Protein AF-A0A5N7MQ67-F1 (afdb_monomer)

Solvent-accessible surface area (backbone atoms only — not comparable to full-atom values): 6250 Å² total; per-residue (Å²): 134,68,75,68,65,65,54,56,63,58,53,62,69,60,68,80,71,70,77,74,64,79,74,66,63,81,72,72,78,73,74,51,73,67,53,54,49,51,51,45,52,50,54,53,47,55,52,50,52,53,41,52,53,50,46,51,51,45,64,77,67,46,85,50,69,69,60,32,52,54,52,47,51,51,51,53,51,54,42,49,66,68,44,47,66,53,52,56,48,47,52,52,52,50,54,52,51,55,63,71,69,53,84,131

pLDDT: mean 81.82, std 19.83, range [43.16, 98.62]

Organism: NCBI:txid2108360

Radius of gyration: 29.81 Å; Cα contacts (8 Å, |Δi|>4): 32; chains: 1; bounding box: 46×58×85 Å

Nearest PDB structures (foldseek):
  4dci-assembly2_H  TM=7.287E-01  e=2.691E+00  Parasynechococcus marenigrum WH 8102
  6fbv-assembly1_D  TM=6.415E-01  e=4.514E+00  Mycobacterium tuberculosis H37Rv
  6vvs-assembly1_D  TM=6.120E-01  e=8.619E+00  Mycolicibacterium smegmatis MC2 155

Sequence (104 aa):
MSWAKKQEQQQEQQEEIMPNKSQQNYRMYSPSLDAMMREILHTLGDINFAAEVELENVDVSAREPKLKEHMMSKVRAAHQERRQPYVDLLETLRRQQHRQSLPA

Secondary structure (DSSP, 8-state):
--TTHHHHHHHHHHHS----GGGTGGGS-PPPHHHHHHHHHHHHHHHHHHHHHHHHHHHHH--SHHHHHHHHHHHHHHHHHHHHHHHHHHHHHHHHHHHHHS--

Foldseek 3Di:
DDPVVVVVVVVVVVVPDDDPPVVVPVVPDDDDLVRVLVVLVVVLVVLVVVLVVQLVVLVVPDPDPVVSVVSNVVSVVVSCVVSPVSVVVSVVSVVVVVVVPDDD

Mean predicted aligned error: 13.32 Å

Structure (mmCIF, N/CA/C/O backbone):
data_AF-A0A5N7MQ67-F1
#
_entry.id   AF-A0A5N7MQ67-F1
#
loop_
_atom_site.group_PDB
_atom_site.id
_atom_site.type_symbol
_atom_site.label_atom_id
_atom_site.label_alt_id
_atom_site.label_comp_id
_atom_site.label_asym_id
_atom_site.label_entity_id
_atom_site.label_seq_id
_atom_site.pdbx_PDB_ins_code
_atom_site.Cartn_x
_atom_site.Cartn_y
_atom_site.Cartn_z
_atom_site.occupancy
_atom_site.B_iso_or_equiv
_atom_site.auth_seq_id
_atom_site.auth_comp_id
_atom_site.auth_asym_id
_atom_site.auth_atom_id
_atom_site.pdbx_PDB_model_num
ATOM 1 N N . MET A 1 1 ? 30.572 43.734 -62.036 1.00 51.59 1 MET A N 1
ATOM 2 C CA . MET A 1 1 ? 29.748 42.568 -61.646 1.00 51.59 1 MET A CA 1
ATOM 3 C C . MET A 1 1 ? 29.498 42.675 -60.151 1.00 51.59 1 MET A C 1
ATOM 5 O O . MET A 1 1 ? 30.454 42.800 -59.401 1.00 51.59 1 MET A O 1
ATOM 9 N N . SER A 1 2 ? 28.228 42.818 -59.772 1.00 55.62 2 SER A N 1
ATOM 10 C CA . SER A 1 2 ? 27.780 43.377 -58.489 1.00 55.62 2 SER A CA 1
ATOM 11 C C . SER A 1 2 ? 28.003 42.428 -57.308 1.00 55.62 2 SER A C 1
ATOM 13 O O . SER A 1 2 ? 27.573 41.276 -57.353 1.00 55.62 2 SER A O 1
ATOM 15 N N . TRP A 1 3 ? 28.611 42.946 -56.237 1.00 43.16 3 TRP A N 1
AT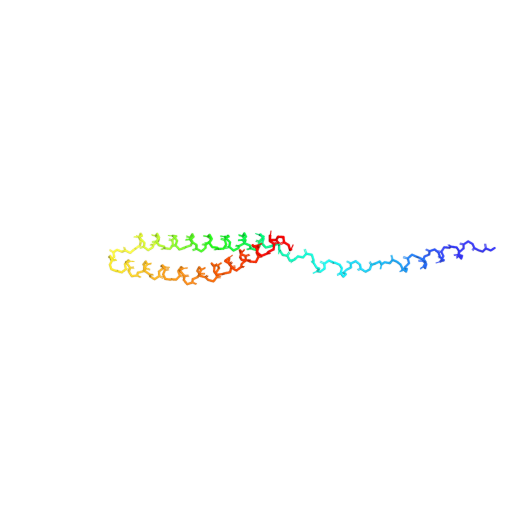OM 16 C CA . TRP A 1 3 ? 28.796 42.276 -54.943 1.00 43.16 3 TRP A CA 1
ATOM 17 C C . TRP A 1 3 ? 27.468 41.847 -54.293 1.00 43.16 3 TRP A C 1
ATOM 19 O O . TRP A 1 3 ? 27.460 40.931 -53.475 1.00 43.16 3 TRP A O 1
ATOM 29 N N . ALA A 1 4 ? 26.345 42.439 -54.717 1.00 57.78 4 ALA A N 1
ATOM 30 C CA . ALA A 1 4 ? 25.008 42.112 -54.225 1.00 57.78 4 ALA A CA 1
ATOM 31 C C . ALA A 1 4 ? 24.567 40.678 -54.573 1.00 57.78 4 ALA A C 1
ATOM 33 O O . ALA A 1 4 ? 23.968 40.006 -53.742 1.00 57.78 4 ALA A O 1
ATOM 34 N N . LYS A 1 5 ? 24.951 40.144 -55.746 1.00 58.72 5 LYS A N 1
ATOM 35 C CA . LYS A 1 5 ? 24.558 38.776 -56.147 1.00 58.72 5 LYS A CA 1
ATOM 36 C C . LYS A 1 5 ? 25.248 37.672 -55.341 1.00 58.72 5 LYS A C 1
ATOM 38 O O . LYS A 1 5 ? 24.765 36.548 -55.309 1.00 58.72 5 LYS A O 1
ATOM 43 N N . LYS A 1 6 ? 26.379 37.974 -54.694 1.00 54.94 6 LYS A N 1
ATOM 44 C CA . LYS A 1 6 ? 27.149 36.989 -53.915 1.00 54.94 6 LYS A CA 1
ATOM 45 C C . LYS A 1 6 ? 26.614 36.809 -52.488 1.00 54.94 6 LYS A C 1
ATOM 47 O O . LYS A 1 6 ? 26.967 35.833 -51.832 1.00 54.94 6 LYS A O 1
ATOM 52 N N . GLN A 1 7 ? 25.801 37.748 -52.005 1.00 54.75 7 GLN A N 1
ATOM 53 C CA . GLN A 1 7 ? 25.174 37.687 -50.682 1.00 54.75 7 GLN A CA 1
ATOM 54 C C . GLN A 1 7 ? 23.857 36.905 -50.721 1.00 54.75 7 GLN A C 1
ATOM 56 O O . GLN A 1 7 ? 23.650 36.042 -49.879 1.00 54.75 7 GLN A O 1
ATOM 61 N N . GLU A 1 8 ? 23.041 37.107 -51.753 1.00 55.12 8 GLU A N 1
ATOM 62 C CA . GLU A 1 8 ? 21.739 36.439 -51.908 1.00 55.12 8 GLU A CA 1
ATOM 63 C C . GLU A 1 8 ? 21.892 34.918 -52.114 1.00 55.12 8 GLU A C 1
ATOM 65 O O . GLU A 1 8 ? 21.227 34.115 -51.468 1.00 55.12 8 GLU A O 1
ATOM 70 N N . GLN A 1 9 ? 22.908 34.505 -52.881 1.00 55.59 9 GLN A N 1
ATOM 71 C CA . GLN A 1 9 ? 23.202 33.089 -53.140 1.00 55.59 9 GLN A CA 1
ATOM 72 C C . GLN A 1 9 ? 23.834 32.348 -51.942 1.00 55.59 9 GLN A C 1
ATOM 74 O O . GLN A 1 9 ? 23.859 31.117 -51.915 1.00 55.59 9 GLN A O 1
ATOM 79 N N . GLN A 1 10 ? 24.368 33.081 -50.955 1.00 53.62 10 GLN A N 1
ATOM 80 C CA . GLN A 1 10 ? 24.827 32.506 -49.682 1.00 53.62 10 GLN A CA 1
ATOM 81 C C . GLN A 1 10 ? 23.687 32.355 -48.671 1.00 53.62 10 GLN A C 1
ATOM 83 O O . GLN A 1 10 ? 23.824 31.569 -47.736 1.00 53.62 10 GLN A O 1
ATOM 88 N N . GLN A 1 11 ? 22.589 33.090 -48.854 1.00 52.19 11 GLN A N 1
ATOM 89 C CA . GLN A 1 11 ? 21.435 33.059 -47.963 1.00 52.19 11 GLN A CA 1
ATOM 90 C C . GLN A 1 11 ? 20.474 31.927 -48.354 1.00 52.19 11 GLN A C 1
ATOM 92 O O . GLN A 1 11 ? 20.065 31.165 -47.484 1.00 52.19 11 GLN A O 1
ATOM 97 N N . GLU A 1 12 ? 20.250 31.703 -49.656 1.00 52.22 12 GLU A N 1
ATOM 98 C CA . GLU A 1 12 ? 19.449 30.564 -50.149 1.00 52.22 12 GLU A CA 1
ATOM 99 C C . GLU A 1 12 ? 20.088 29.196 -49.841 1.00 52.22 12 GLU A C 1
ATOM 101 O O . GLU A 1 12 ? 19.387 28.237 -49.534 1.00 52.22 12 GLU A O 1
ATOM 106 N N . GLN A 1 13 ? 21.425 29.098 -49.825 1.00 51.69 13 GLN A N 1
ATOM 107 C CA . GLN A 1 13 ? 22.125 27.856 -49.451 1.00 51.69 13 GLN A CA 1
ATOM 108 C C . GLN A 1 13 ? 22.076 27.538 -47.945 1.00 51.69 13 GLN A C 1
ATOM 110 O O . GLN A 1 13 ? 22.435 26.429 -47.551 1.00 51.69 13 GLN A O 1
ATOM 115 N N . GLN A 1 14 ? 21.656 28.479 -47.092 1.00 48.78 14 GLN A N 1
ATOM 116 C CA . GLN A 1 14 ? 21.531 28.247 -45.647 1.00 48.78 14 GLN A CA 1
ATOM 117 C C . GLN A 1 14 ? 20.115 27.846 -45.212 1.00 48.78 14 GLN A C 1
ATOM 119 O O . GLN A 1 14 ? 19.957 27.331 -44.105 1.00 48.78 14 GLN A O 1
ATOM 124 N N . GLU A 1 15 ? 19.098 28.016 -46.061 1.00 50.16 15 GLU A N 1
ATOM 125 C CA . GLU A 1 15 ? 17.719 27.630 -45.726 1.00 50.16 15 GLU A CA 1
ATOM 126 C C . GLU A 1 15 ? 17.404 26.150 -46.020 1.00 50.16 15 GLU A C 1
ATOM 128 O O . GLU A 1 15 ? 16.468 25.600 -45.440 1.00 50.16 15 GLU A O 1
ATOM 133 N N . GLU A 1 16 ? 18.210 25.453 -46.831 1.00 52.50 16 GLU A N 1
ATOM 134 C CA . GLU A 1 16 ? 17.907 24.078 -47.274 1.00 52.50 16 GLU A CA 1
ATOM 135 C C . GLU A 1 16 ? 18.406 22.958 -46.333 1.00 52.50 16 GLU A C 1
ATOM 137 O O . GLU A 1 16 ? 18.196 21.775 -46.596 1.00 52.50 1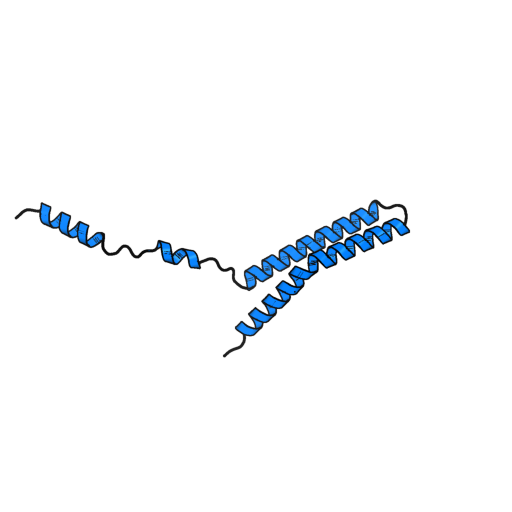6 GLU A O 1
ATOM 142 N N . ILE A 1 17 ? 19.050 23.283 -45.202 1.00 55.50 17 ILE A N 1
ATOM 143 C CA . ILE A 1 17 ? 19.541 22.268 -44.247 1.00 55.50 17 ILE A CA 1
ATOM 144 C C . ILE A 1 17 ? 19.227 22.669 -42.803 1.00 55.50 17 ILE A C 1
ATOM 146 O O . ILE A 1 17 ? 20.095 22.747 -41.935 1.00 55.50 17 ILE A O 1
ATOM 150 N N . MET A 1 18 ? 17.949 22.884 -42.510 1.00 47.47 18 MET A N 1
ATOM 151 C CA . MET A 1 18 ? 17.455 22.758 -41.140 1.00 47.47 18 MET A CA 1
ATOM 152 C C . MET A 1 18 ? 16.935 21.327 -40.964 1.00 47.47 18 MET A C 1
ATOM 154 O O . MET A 1 18 ? 15.805 21.040 -41.365 1.00 47.47 18 MET A O 1
ATOM 158 N N . PRO A 1 19 ? 17.714 20.387 -40.385 1.00 55.38 19 PRO A N 1
ATOM 159 C CA . PRO A 1 19 ? 17.154 19.105 -39.999 1.00 55.38 19 PRO A CA 1
ATOM 160 C C . PRO A 1 19 ? 16.012 19.378 -39.024 1.00 55.38 19 PRO A C 1
ATOM 162 O O . PRO A 1 19 ? 16.174 20.111 -38.046 1.00 55.38 19 PRO A O 1
ATOM 165 N N . ASN A 1 20 ? 14.853 18.800 -39.322 1.00 56.06 20 ASN A N 1
ATOM 166 C CA . ASN A 1 20 ? 13.633 18.872 -38.535 1.00 56.06 20 ASN A CA 1
ATOM 167 C C . ASN A 1 20 ? 13.857 18.258 -37.135 1.00 56.06 20 ASN A C 1
ATOM 169 O O . ASN A 1 20 ? 13.527 17.103 -36.868 1.00 56.06 20 ASN A O 1
ATOM 173 N N . LYS A 1 21 ? 14.489 19.021 -36.236 1.00 52.09 21 LYS A N 1
ATOM 174 C CA . LYS A 1 21 ? 14.839 18.607 -34.866 1.00 52.09 21 LYS A CA 1
ATOM 175 C C . LYS A 1 21 ? 13.608 18.459 -33.969 1.00 52.09 21 LYS A C 1
ATOM 177 O O . LYS A 1 21 ? 13.709 17.851 -32.907 1.00 52.09 21 LYS A O 1
ATOM 182 N N . SER A 1 22 ? 12.446 18.975 -34.374 1.00 52.53 22 SER A N 1
ATOM 183 C CA . SER A 1 22 ? 11.227 18.910 -33.562 1.00 52.53 22 SER A CA 1
ATOM 184 C C . SER A 1 22 ? 10.581 17.520 -33.559 1.00 52.53 22 SER A C 1
ATOM 186 O O . SER A 1 22 ? 9.871 17.190 -32.613 1.00 52.53 22 SER A O 1
ATOM 188 N N . GLN A 1 23 ? 10.886 16.658 -34.537 1.00 51.09 23 GLN A N 1
ATOM 189 C CA . GLN A 1 23 ? 10.366 15.283 -34.579 1.00 51.09 23 GLN A CA 1
ATOM 190 C C . GLN A 1 23 ? 11.180 14.280 -33.741 1.00 51.09 23 GLN A C 1
ATOM 192 O O . GLN A 1 23 ? 10.675 13.209 -33.415 1.00 51.09 23 GLN A O 1
ATOM 197 N N . GLN A 1 24 ? 12.419 14.608 -33.357 1.00 52.69 24 GLN A N 1
ATOM 198 C CA . GLN A 1 24 ? 13.299 13.685 -32.620 1.00 52.69 24 GLN A CA 1
ATOM 199 C C . GLN A 1 24 ? 13.066 13.704 -31.097 1.00 52.69 24 GLN A C 1
ATOM 201 O O . GLN A 1 24 ? 13.377 12.729 -30.415 1.00 52.69 24 GLN A O 1
ATOM 206 N N . ASN A 1 25 ? 12.464 14.767 -30.553 1.00 49.06 25 ASN A N 1
ATOM 207 C CA . ASN A 1 25 ? 12.323 14.937 -29.100 1.00 49.06 25 ASN A CA 1
ATOM 208 C C . ASN A 1 25 ? 11.062 14.296 -28.495 1.00 49.06 25 ASN A C 1
ATOM 210 O O . ASN A 1 25 ? 10.998 14.124 -27.282 1.00 49.06 25 ASN A O 1
ATOM 214 N N . TYR A 1 26 ? 10.077 13.877 -29.298 1.00 50.06 26 TYR A N 1
ATOM 215 C CA . TYR A 1 26 ? 8.861 13.236 -28.765 1.00 50.06 26 TYR A CA 1
ATOM 216 C C . TYR A 1 26 ? 9.052 11.763 -28.368 1.00 50.06 26 TYR A C 1
ATOM 218 O O . TYR A 1 26 ? 8.175 11.169 -27.748 1.00 50.06 26 TYR A O 1
ATOM 226 N N . ARG A 1 27 ? 10.210 11.169 -28.685 1.00 49.62 27 ARG A N 1
ATOM 227 C CA . ARG A 1 27 ? 10.558 9.786 -28.316 1.00 49.62 27 ARG A CA 1
ATOM 228 C C . ARG A 1 27 ? 11.317 9.675 -26.986 1.00 49.62 27 ARG A C 1
ATOM 230 O O . ARG A 1 27 ? 11.682 8.570 -26.601 1.00 49.62 27 ARG A O 1
ATOM 237 N N . MET A 1 28 ? 11.585 10.793 -26.302 1.00 51.72 28 MET A N 1
ATOM 238 C CA . MET A 1 28 ? 12.594 10.858 -25.233 1.00 51.72 28 MET A CA 1
ATOM 239 C C . MET A 1 28 ? 12.140 10.481 -23.816 1.00 51.72 28 MET A C 1
ATOM 241 O O . MET A 1 28 ? 12.993 10.422 -22.939 1.00 51.72 28 MET A O 1
ATOM 245 N N . TYR A 1 29 ? 10.865 10.196 -23.547 1.00 54.09 29 TYR A N 1
ATOM 246 C CA . TYR A 1 29 ? 10.426 9.927 -22.168 1.00 54.09 29 TYR A CA 1
ATOM 247 C C . TYR A 1 29 ? 9.496 8.716 -22.063 1.00 54.09 29 TYR A C 1
ATOM 249 O O . TYR A 1 29 ? 8.366 8.809 -21.600 1.00 54.09 29 TYR A O 1
ATOM 257 N N . SER A 1 30 ? 9.986 7.544 -22.472 1.00 61.56 30 SER A N 1
ATOM 258 C CA . SER A 1 30 ? 9.527 6.318 -21.813 1.00 61.56 30 SER A CA 1
ATOM 259 C C . SER A 1 30 ? 10.426 6.111 -20.594 1.00 61.56 30 SER A C 1
ATOM 261 O O . SER A 1 30 ? 11.632 5.928 -20.788 1.00 61.56 30 SER A O 1
ATOM 263 N N . PRO A 1 31 ? 9.901 6.151 -19.357 1.00 71.81 31 PRO A N 1
ATOM 264 C CA . PRO A 1 31 ? 10.686 5.799 -18.182 1.00 71.81 31 PRO A CA 1
ATOM 265 C C . PRO A 1 31 ? 11.278 4.396 -18.358 1.00 71.81 31 PRO A C 1
ATOM 267 O O . PRO A 1 31 ? 10.637 3.513 -18.937 1.00 71.81 31 PRO A O 1
ATOM 270 N N . SER A 1 32 ? 12.503 4.178 -17.873 1.00 87.94 32 SER A N 1
ATOM 271 C CA . SER A 1 32 ? 13.060 2.824 -17.829 1.00 87.94 32 SER A CA 1
ATOM 272 C C . SER A 1 32 ? 12.194 1.925 -16.938 1.00 87.94 32 SER A C 1
ATOM 274 O O . SER A 1 32 ? 11.483 2.417 -16.056 1.00 87.94 32 SER A O 1
ATOM 276 N N . LEU A 1 33 ? 12.270 0.602 -17.127 1.00 88.62 33 LEU A N 1
ATOM 277 C CA . LEU A 1 33 ? 11.579 -0.352 -16.247 1.00 88.62 33 LEU A CA 1
ATOM 278 C C . LEU A 1 33 ? 11.918 -0.102 -14.770 1.00 88.62 33 LEU A C 1
ATOM 280 O O . LEU A 1 33 ? 11.019 -0.101 -13.933 1.00 88.62 33 LEU A O 1
ATOM 284 N N . ASP A 1 34 ? 13.176 0.229 -14.468 1.00 90.12 34 ASP A N 1
ATOM 285 C CA . ASP A 1 34 ? 13.604 0.569 -13.109 1.00 90.12 34 ASP A CA 1
ATOM 286 C C . ASP A 1 34 ? 12.902 1.816 -12.556 1.00 90.12 34 ASP A C 1
ATOM 288 O O . ASP A 1 34 ? 12.580 1.869 -11.370 1.00 90.12 34 ASP A O 1
ATOM 292 N N . ALA A 1 35 ? 12.679 2.838 -13.389 1.00 93.44 35 ALA A N 1
ATOM 293 C CA . ALA A 1 35 ? 11.981 4.051 -12.970 1.00 93.44 35 ALA A CA 1
ATOM 294 C C . ALA A 1 35 ? 10.518 3.752 -12.622 1.00 93.44 35 ALA A C 1
ATOM 296 O O . ALA A 1 35 ? 10.062 4.156 -11.555 1.00 93.44 35 ALA A O 1
ATOM 297 N N . MET A 1 36 ? 9.833 2.962 -13.454 1.00 94.31 36 MET A N 1
ATOM 298 C CA . MET A 1 36 ? 8.458 2.529 -13.182 1.00 94.31 36 MET A CA 1
ATOM 299 C C . MET A 1 36 ? 8.372 1.662 -11.921 1.00 94.31 36 MET A C 1
ATOM 301 O O . MET A 1 36 ? 7.489 1.852 -11.089 1.00 94.31 36 MET A O 1
ATOM 305 N N . MET A 1 37 ? 9.318 0.738 -11.724 1.00 95.69 37 MET A N 1
ATOM 306 C CA . MET A 1 37 ? 9.361 -0.086 -10.513 1.00 95.69 37 MET A CA 1
ATOM 307 C C . MET A 1 37 ? 9.585 0.748 -9.247 1.00 95.69 37 MET A C 1
ATOM 309 O O . MET A 1 37 ? 8.952 0.471 -8.229 1.00 95.69 37 MET A O 1
ATOM 313 N N . ARG A 1 38 ? 10.453 1.769 -9.292 1.00 96.69 38 ARG A N 1
ATOM 314 C CA . ARG A 1 38 ? 10.661 2.689 -8.160 1.00 96.69 38 ARG A CA 1
ATOM 315 C C . ARG A 1 38 ? 9.403 3.480 -7.826 1.00 96.69 38 ARG A C 1
ATOM 317 O O . ARG A 1 38 ? 9.075 3.594 -6.650 1.00 96.69 38 ARG A O 1
ATOM 324 N N . GLU A 1 39 ? 8.703 3.990 -8.834 1.00 97.25 39 GLU A N 1
ATOM 325 C CA . GLU A 1 39 ? 7.443 4.713 -8.642 1.00 97.25 39 GLU A CA 1
ATOM 326 C C . GLU A 1 39 ? 6.386 3.823 -7.975 1.00 97.25 39 GLU A C 1
ATOM 328 O O . GLU A 1 39 ? 5.808 4.201 -6.961 1.00 97.25 39 GLU A O 1
ATOM 333 N N . ILE A 1 40 ? 6.217 2.587 -8.451 1.00 97.94 40 ILE A N 1
ATOM 334 C CA . ILE A 1 40 ? 5.272 1.636 -7.849 1.00 97.94 40 ILE A CA 1
ATOM 335 C C . ILE A 1 40 ? 5.652 1.290 -6.408 1.00 97.94 40 ILE A C 1
ATOM 337 O O . ILE A 1 40 ? 4.781 1.211 -5.542 1.00 97.94 40 ILE A O 1
ATOM 341 N N . LEU A 1 41 ? 6.942 1.089 -6.125 1.00 98.19 41 LEU A N 1
ATOM 342 C CA . LEU A 1 41 ? 7.416 0.845 -4.762 1.00 98.19 41 LEU A CA 1
ATOM 343 C C . LEU A 1 41 ? 7.142 2.039 -3.841 1.00 98.19 41 LEU A C 1
ATOM 345 O O . LEU A 1 41 ? 6.758 1.825 -2.692 1.00 98.19 41 LEU A O 1
ATOM 349 N N . HIS A 1 42 ? 7.289 3.268 -4.341 1.00 98.44 42 HIS A N 1
ATOM 350 C CA . HIS A 1 42 ? 6.928 4.476 -3.602 1.00 98.44 42 HIS A CA 1
ATOM 351 C C . HIS A 1 42 ? 5.431 4.496 -3.284 1.00 98.44 42 HIS A C 1
ATOM 353 O O . HIS A 1 42 ? 5.058 4.597 -2.119 1.00 98.44 42 HIS A O 1
ATOM 359 N N . THR A 1 43 ? 4.572 4.301 -4.289 1.00 98.31 43 THR A N 1
ATOM 360 C CA . THR A 1 43 ? 3.115 4.252 -4.092 1.00 98.31 43 THR A CA 1
ATOM 361 C C . THR A 1 43 ? 2.704 3.155 -3.107 1.00 98.31 43 THR A C 1
ATOM 363 O O . THR A 1 43 ? 1.850 3.372 -2.250 1.00 98.31 43 THR A O 1
ATOM 366 N N . LEU A 1 44 ? 3.330 1.976 -3.177 1.00 98.56 44 LEU A N 1
ATOM 367 C CA . LEU A 1 44 ? 3.120 0.905 -2.201 1.00 98.56 44 LEU A CA 1
ATOM 368 C C . LEU A 1 44 ? 3.536 1.328 -0.788 1.00 98.56 44 LEU A C 1
ATOM 370 O O . LEU A 1 44 ? 2.871 0.941 0.171 1.00 98.56 44 LEU A O 1
ATOM 374 N N . GLY A 1 45 ? 4.621 2.093 -0.653 1.00 98.38 45 GLY A N 1
ATOM 375 C CA . GLY A 1 45 ? 5.052 2.693 0.608 1.00 98.38 45 GLY A CA 1
ATOM 376 C C . GLY A 1 45 ? 3.991 3.629 1.182 1.00 98.38 45 GLY A C 1
ATOM 377 O O . GLY A 1 45 ? 3.560 3.423 2.316 1.00 98.38 45 GLY A O 1
ATOM 378 N N . ASP A 1 46 ? 3.500 4.569 0.372 1.00 98.62 46 ASP A N 1
ATOM 379 C CA . ASP A 1 46 ? 2.456 5.523 0.768 1.00 98.62 46 ASP A CA 1
ATOM 380 C C . ASP A 1 46 ? 1.177 4.809 1.233 1.00 98.62 46 ASP A C 1
ATOM 382 O O . ASP A 1 46 ? 0.588 5.163 2.256 1.00 98.62 46 ASP A O 1
ATOM 386 N N . ILE A 1 47 ? 0.758 3.761 0.513 1.00 98.31 47 ILE A N 1
ATOM 387 C CA . ILE A 1 47 ? -0.424 2.958 0.858 1.00 98.31 47 ILE A CA 1
ATOM 388 C C . ILE A 1 47 ? -0.242 2.242 2.203 1.00 98.31 47 ILE A C 1
ATOM 390 O O . ILE A 1 47 ? -1.184 2.198 2.995 1.00 98.31 47 ILE A O 1
ATOM 394 N N . ASN A 1 48 ? 0.941 1.679 2.471 1.00 98.44 48 ASN A N 1
ATOM 395 C CA . ASN A 1 48 ? 1.200 0.991 3.741 1.00 98.44 48 ASN A CA 1
ATOM 396 C C . ASN A 1 48 ? 1.203 1.969 4.902 1.00 98.44 48 ASN A C 1
ATOM 398 O O . ASN A 1 48 ? 0.525 1.725 5.893 1.00 98.44 48 ASN A O 1
ATOM 402 N N . PHE A 1 49 ? 1.904 3.090 4.740 1.00 98.50 49 PHE A N 1
ATOM 403 C CA . PHE A 1 49 ? 1.976 4.113 5.769 1.00 98.50 49 PHE A CA 1
ATOM 404 C C . PHE A 1 49 ? 0.586 4.665 6.107 1.00 98.50 49 PHE A C 1
ATOM 406 O O . PHE A 1 49 ? 0.221 4.758 7.275 1.00 98.50 49 PHE A O 1
ATOM 413 N N . ALA A 1 50 ? -0.238 4.954 5.095 1.00 98.31 50 ALA A N 1
ATOM 414 C CA . ALA A 1 50 ? -1.606 5.414 5.318 1.00 98.31 50 ALA A CA 1
ATOM 415 C C . ALA A 1 50 ? -2.445 4.402 6.121 1.00 98.31 50 ALA A C 1
ATOM 417 O O . ALA A 1 50 ? -3.188 4.799 7.016 1.00 98.31 50 ALA A O 1
ATOM 418 N N . ALA A 1 51 ? -2.313 3.103 5.831 1.00 98.25 51 ALA A N 1
ATOM 419 C CA . ALA A 1 51 ? -3.024 2.059 6.566 1.00 98.25 51 ALA A CA 1
ATOM 420 C C . ALA A 1 51 ? -2.509 1.885 8.002 1.00 98.25 51 ALA A C 1
ATOM 422 O O . ALA A 1 51 ? -3.310 1.659 8.905 1.00 98.25 51 ALA A O 1
ATOM 423 N N . GLU A 1 52 ? -1.199 2.007 8.231 1.00 98.38 52 GLU A N 1
ATOM 424 C CA . GLU A 1 52 ? -0.603 1.983 9.574 1.00 98.38 52 GLU A CA 1
ATOM 425 C C . GLU A 1 52 ? -1.141 3.129 10.435 1.00 98.38 52 GLU A C 1
ATOM 427 O O . GLU A 1 52 ? -1.633 2.886 11.537 1.00 98.38 52 GLU A O 1
ATOM 432 N N . VAL A 1 53 ? -1.149 4.350 9.892 1.00 98.31 53 VAL A N 1
ATOM 433 C CA . VAL A 1 53 ? -1.710 5.532 10.562 1.00 98.31 53 VAL A CA 1
ATOM 434 C C . VAL A 1 53 ? -3.200 5.351 10.856 1.00 98.31 53 VAL A C 1
ATOM 436 O O . VAL A 1 53 ? -3.673 5.681 11.942 1.00 98.31 53 VAL A O 1
ATOM 439 N N . GLU A 1 54 ? -3.974 4.818 9.910 1.00 97.69 54 GLU A N 1
ATOM 440 C CA . GLU A 1 54 ? -5.403 4.581 10.118 1.00 97.69 54 GLU A CA 1
ATOM 441 C C . GLU A 1 54 ? -5.659 3.513 11.193 1.00 97.69 54 GLU A C 1
ATOM 443 O O . GLU A 1 54 ? -6.525 3.698 12.049 1.00 97.69 54 GLU A O 1
ATOM 448 N N . LEU A 1 55 ? -4.876 2.429 11.208 1.00 97.81 55 LEU A N 1
ATOM 449 C CA . LEU A 1 55 ? -4.951 1.406 12.252 1.00 97.81 55 LEU A CA 1
ATOM 450 C C . LEU A 1 55 ? -4.601 1.967 13.630 1.00 97.81 55 LEU A C 1
ATOM 452 O O . LEU A 1 55 ? -5.310 1.662 14.587 1.00 97.81 55 LEU A O 1
ATOM 456 N N . GLU A 1 56 ? -3.560 2.793 13.732 1.00 97.19 56 GLU A N 1
ATOM 457 C CA . GLU A 1 56 ? -3.193 3.475 14.976 1.00 97.19 56 GLU A CA 1
ATOM 458 C C . GLU A 1 56 ? -4.326 4.392 15.456 1.00 97.19 56 GLU A C 1
ATOM 460 O O . GLU A 1 56 ? -4.727 4.333 16.617 1.00 97.19 56 GLU A O 1
ATOM 465 N N . ASN A 1 57 ? -4.934 5.163 14.550 1.00 96.06 57 ASN A N 1
ATOM 466 C CA . ASN A 1 57 ? -6.071 6.026 14.872 1.00 96.06 57 ASN A CA 1
ATOM 467 C C . ASN A 1 57 ? -7.279 5.237 15.398 1.00 96.06 57 ASN A C 1
ATOM 469 O O . ASN A 1 57 ? -7.934 5.661 16.355 1.00 96.06 57 ASN A O 1
ATOM 473 N N . VAL A 1 58 ? -7.591 4.084 14.801 1.00 95.12 58 VAL A N 1
ATOM 474 C CA . VAL A 1 58 ? -8.642 3.187 15.309 1.00 95.12 58 VAL A CA 1
ATOM 475 C C . VAL A 1 58 ? -8.257 2.627 16.677 1.00 95.12 58 VAL A C 1
ATOM 477 O O . VAL A 1 58 ? -9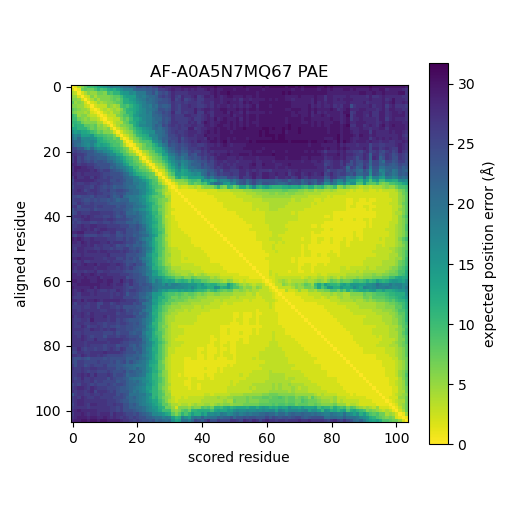.107 2.540 17.567 1.00 95.12 58 VAL A O 1
ATOM 480 N N . ASP A 1 59 ? -6.981 2.286 16.864 1.00 93.38 59 ASP A N 1
ATOM 481 C CA . ASP A 1 59 ? -6.474 1.721 18.108 1.00 93.38 59 ASP A CA 1
ATOM 482 C C . ASP A 1 59 ? -6.653 2.678 19.294 1.00 93.38 59 ASP A C 1
ATOM 484 O O . ASP A 1 59 ? -7.131 2.252 20.351 1.00 93.38 59 ASP A O 1
ATOM 488 N N . VAL A 1 60 ? -6.363 3.967 19.089 1.00 94.25 60 VAL A N 1
ATOM 489 C CA . VAL A 1 60 ? -6.454 5.002 20.132 1.00 94.25 60 VAL A CA 1
ATOM 490 C C . VAL A 1 60 ? -7.868 5.559 20.340 1.00 94.25 60 VAL A C 1
ATOM 492 O O . VAL A 1 60 ? -8.182 6.032 21.433 1.00 94.25 60 VAL A O 1
ATOM 495 N N . SER A 1 61 ? -8.737 5.531 19.323 1.00 90.00 61 SER A N 1
ATOM 496 C CA . SER A 1 61 ? -10.060 6.179 19.381 1.00 90.00 61 SER A CA 1
ATOM 497 C C . SER A 1 61 ? -11.196 5.261 19.844 1.00 90.00 61 SER A C 1
ATOM 499 O O . SER A 1 61 ? -12.150 5.728 20.476 1.00 90.00 61 SER A O 1
ATOM 501 N N . ALA A 1 62 ? -11.121 3.957 19.563 1.00 83.19 62 ALA A N 1
ATOM 502 C CA . ALA A 1 62 ? -12.209 3.028 19.845 1.00 83.19 62 ALA A CA 1
ATOM 503 C C . ALA A 1 62 ? -12.120 2.447 21.269 1.00 83.19 62 ALA A C 1
ATOM 505 O O . ALA A 1 62 ? -11.191 1.720 21.614 1.00 83.19 62 ALA A O 1
ATOM 506 N N . ARG A 1 63 ? -13.132 2.734 22.099 1.00 84.19 63 ARG A N 1
ATOM 507 C CA . ARG A 1 63 ? -13.219 2.239 23.490 1.00 84.19 63 ARG A CA 1
ATOM 508 C C . ARG A 1 63 ? -13.845 0.855 23.613 1.00 84.19 63 ARG A C 1
ATOM 510 O O . ARG A 1 63 ? -13.567 0.142 24.572 1.00 84.19 63 ARG A O 1
ATOM 517 N N . GLU A 1 64 ? -14.718 0.490 22.677 1.00 93.38 64 GLU A N 1
ATOM 518 C CA . GLU A 1 64 ? -15.378 -0.812 22.682 1.00 93.38 64 GLU A CA 1
ATOM 519 C C . GLU A 1 64 ? -14.522 -1.834 21.913 1.00 93.38 64 GLU A C 1
ATOM 521 O O . GLU A 1 64 ? -14.305 -1.652 20.712 1.00 93.38 64 GLU A O 1
ATOM 526 N N . PRO A 1 65 ? -14.072 -2.932 22.551 1.00 91.62 65 PRO A N 1
ATOM 527 C CA . PRO A 1 65 ? -13.154 -3.885 21.925 1.00 91.62 65 PRO A CA 1
ATOM 528 C C . PRO A 1 65 ? -13.686 -4.522 20.635 1.00 91.62 65 PRO A C 1
ATOM 530 O O . PRO A 1 65 ? -12.947 -4.655 19.665 1.00 91.62 65 PRO A O 1
ATOM 533 N N . LYS A 1 66 ? -14.977 -4.874 2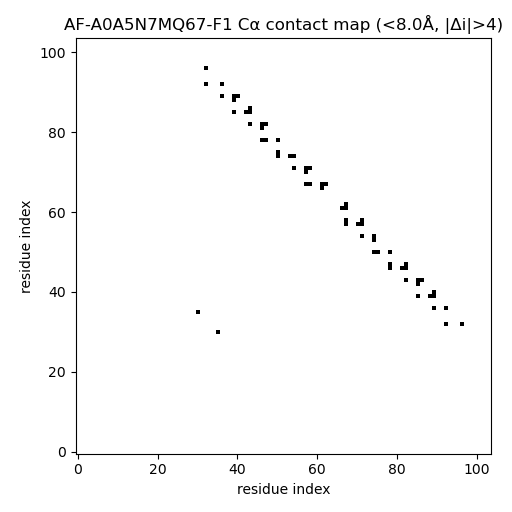0.594 1.00 92.56 66 LYS A N 1
ATOM 534 C CA . LYS A 1 66 ? -15.593 -5.506 19.414 1.00 92.56 66 LYS A CA 1
ATOM 535 C C . LYS A 1 66 ? -15.723 -4.537 18.243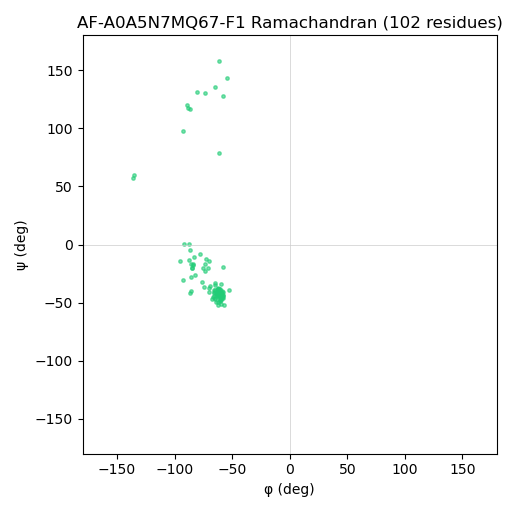 1.00 92.56 66 LYS A C 1
ATOM 537 O O . LYS A 1 66 ? -15.468 -4.906 17.100 1.00 92.56 66 LYS A O 1
ATOM 542 N N . LEU A 1 67 ? -16.100 -3.291 18.527 1.00 92.81 67 LEU A N 1
ATOM 543 C CA . LEU A 1 67 ? -16.168 -2.245 17.512 1.00 92.81 67 LEU A CA 1
ATOM 544 C C . LEU A 1 67 ? -14.772 -1.920 16.971 1.00 92.81 67 LEU A C 1
ATOM 546 O O . LEU A 1 67 ? -14.602 -1.792 15.761 1.00 92.81 67 LEU A O 1
ATOM 550 N N . LYS A 1 68 ? -13.772 -1.854 17.856 1.00 95.44 68 LYS A N 1
ATOM 551 C CA . LYS A 1 68 ? -12.365 -1.659 17.496 1.00 95.44 68 LYS A CA 1
ATOM 552 C C . LYS A 1 68 ? -11.875 -2.746 16.544 1.00 95.44 68 LYS A C 1
ATOM 554 O O . LYS A 1 68 ? -11.378 -2.431 15.468 1.00 95.44 68 LYS A O 1
ATOM 559 N N . GLU A 1 69 ? -12.077 -4.014 16.892 1.00 96.00 69 GLU A N 1
ATOM 560 C CA . GLU A 1 69 ? -11.686 -5.146 16.044 1.00 96.00 69 GLU A CA 1
ATOM 561 C C . GLU A 1 69 ? -12.368 -5.098 14.668 1.00 96.00 69 GLU A C 1
ATOM 563 O O . GLU A 1 69 ? -11.708 -5.246 13.637 1.00 96.00 69 GLU A O 1
ATOM 568 N N . HIS A 1 70 ? -13.672 -4.806 14.637 1.00 96.19 70 HIS A N 1
ATOM 569 C CA . HIS A 1 70 ? -14.425 -4.650 13.391 1.00 96.19 70 HIS A CA 1
ATOM 570 C C . HIS A 1 70 ? -13.877 -3.520 12.512 1.00 96.19 70 HIS A C 1
ATOM 572 O O . HIS A 1 70 ? -13.705 -3.690 11.304 1.00 96.19 70 HIS A O 1
ATOM 578 N N . MET A 1 71 ? -13.566 -2.367 13.105 1.00 96.75 71 MET A N 1
ATOM 579 C CA . MET A 1 71 ? -12.979 -1.235 12.387 1.00 96.75 71 MET A CA 1
ATOM 580 C C . MET A 1 71 ? -11.581 -1.572 11.858 1.00 96.75 71 MET A C 1
ATOM 582 O O . MET A 1 71 ? -11.316 -1.352 10.680 1.00 96.75 71 MET A O 1
ATOM 586 N N . MET A 1 72 ? -10.716 -2.186 12.670 1.00 97.44 72 MET A N 1
ATOM 587 C CA . MET A 1 72 ? -9.381 -2.612 12.230 1.00 97.44 72 MET A CA 1
ATOM 588 C C . MET A 1 72 ? -9.453 -3.633 11.086 1.00 97.44 72 MET A C 1
ATOM 590 O O . MET A 1 72 ? -8.653 -3.569 10.154 1.00 97.44 72 MET A O 1
ATOM 594 N N . SER A 1 73 ? -10.418 -4.558 11.122 1.00 97.81 73 SER A N 1
ATOM 595 C CA . SER A 1 73 ? -10.647 -5.517 10.035 1.00 97.81 73 SER A CA 1
ATOM 596 C C . SER A 1 73 ? -11.003 -4.812 8.723 1.00 97.81 73 SER A C 1
ATOM 598 O O . SER A 1 73 ? -10.417 -5.122 7.684 1.00 97.81 73 SER A O 1
ATOM 600 N N . LYS A 1 74 ? -11.882 -3.802 8.773 1.00 97.81 74 LYS A N 1
ATOM 601 C CA . LYS A 1 74 ? -12.227 -2.987 7.598 1.00 97.81 74 LYS A CA 1
ATOM 602 C C . LYS A 1 74 ? -11.027 -2.238 7.028 1.00 97.81 74 LYS A C 1
ATOM 604 O O . LYS A 1 74 ? -10.840 -2.257 5.815 1.00 97.81 74 LYS A O 1
ATOM 609 N N . VAL A 1 75 ? -10.203 -1.630 7.883 1.00 98.12 75 VAL A N 1
ATOM 610 C CA . VAL A 1 75 ? -8.983 -0.929 7.445 1.00 98.12 75 VAL A CA 1
ATOM 611 C C . VAL A 1 75 ? -8.031 -1.897 6.741 1.00 98.12 75 VAL A C 1
ATOM 613 O O . VAL A 1 75 ? -7.530 -1.596 5.661 1.00 98.12 75 VAL A O 1
ATOM 616 N N . ARG A 1 76 ? -7.832 -3.102 7.293 1.00 98.12 76 ARG A N 1
ATOM 617 C CA . ARG A 1 76 ? -6.987 -4.136 6.669 1.00 98.12 76 ARG A CA 1
ATOM 618 C C . ARG A 1 76 ? -7.530 -4.601 5.319 1.00 98.12 76 ARG A C 1
ATOM 620 O O . ARG A 1 76 ? -6.747 -4.750 4.386 1.00 98.12 76 ARG A O 1
ATOM 627 N N . ALA A 1 77 ? -8.839 -4.815 5.204 1.00 98.50 77 ALA A N 1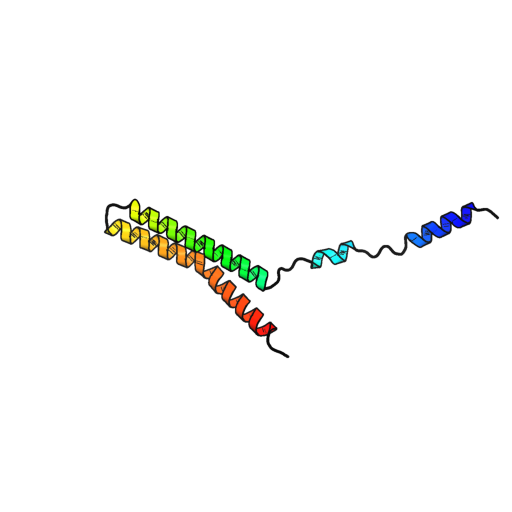
ATOM 628 C CA . ALA A 1 77 ? -9.461 -5.210 3.941 1.00 98.50 77 ALA A CA 1
ATOM 629 C C . ALA A 1 77 ? -9.281 -4.121 2.871 1.00 98.50 77 ALA A C 1
ATOM 631 O O . ALA A 1 77 ? -8.770 -4.399 1.788 1.00 98.50 77 ALA A O 1
ATOM 632 N N . ALA A 1 78 ? -9.589 -2.866 3.208 1.00 98.12 78 ALA A N 1
ATOM 633 C CA . ALA A 1 78 ? -9.416 -1.737 2.298 1.00 98.12 78 ALA A CA 1
ATOM 634 C C . ALA A 1 78 ? -7.943 -1.522 1.902 1.00 98.12 78 ALA A C 1
ATOM 636 O O . ALA A 1 78 ? -7.645 -1.216 0.747 1.00 98.12 78 ALA A O 1
ATOM 637 N N . HIS A 1 79 ? -7.002 -1.706 2.835 1.00 98.44 79 HIS A N 1
ATOM 638 C CA . HIS A 1 79 ? -5.566 -1.669 2.542 1.00 98.44 79 HIS A CA 1
ATOM 639 C C . HIS A 1 79 ? -5.167 -2.737 1.523 1.00 98.44 79 HIS A C 1
ATOM 641 O O . HIS A 1 79 ? -4.500 -2.410 0.541 1.00 98.44 79 HIS A O 1
ATOM 647 N N . GLN A 1 80 ? -5.605 -3.985 1.713 1.00 98.31 80 GLN A N 1
ATOM 648 C CA . GLN A 1 80 ? -5.320 -5.083 0.787 1.00 98.31 80 GLN A CA 1
ATOM 649 C C . GLN A 1 80 ? -5.883 -4.808 -0.608 1.00 98.31 80 GLN A C 1
ATOM 651 O O . GLN A 1 80 ? -5.146 -4.905 -1.589 1.00 98.31 80 GLN A O 1
ATOM 656 N N . GLU A 1 81 ? -7.147 -4.389 -0.698 1.00 98.38 81 GLU A N 1
ATOM 657 C CA . GLU A 1 81 ? -7.797 -4.045 -1.967 1.00 98.38 81 GLU A CA 1
ATOM 658 C C . GLU A 1 81 ? -7.048 -2.934 -2.712 1.00 98.38 81 GLU A C 1
ATOM 660 O O . GLU A 1 81 ? -6.795 -3.044 -3.912 1.00 98.38 81 GLU A O 1
ATOM 665 N N . ARG A 1 82 ? -6.628 -1.881 -2.001 1.00 98.19 82 ARG A N 1
ATOM 666 C CA . ARG A 1 82 ? -5.871 -0.766 -2.592 1.00 98.19 82 ARG A CA 1
ATOM 667 C C . ARG A 1 82 ? -4.461 -1.167 -3.010 1.00 98.19 82 ARG A C 1
ATOM 669 O O . ARG A 1 82 ? -3.947 -0.646 -3.995 1.00 98.19 82 ARG A O 1
ATOM 676 N N . ARG A 1 83 ? -3.817 -2.053 -2.251 1.00 98.25 83 ARG A N 1
ATOM 677 C CA . ARG A 1 83 ? -2.432 -2.483 -2.475 1.00 98.25 83 ARG A CA 1
ATOM 678 C C . ARG A 1 83 ? -2.310 -3.435 -3.667 1.00 98.25 83 ARG A C 1
ATOM 680 O O . ARG A 1 83 ? -1.313 -3.367 -4.388 1.00 98.25 83 ARG A O 1
ATOM 687 N N . GLN A 1 84 ? -3.293 -4.311 -3.870 1.00 98.50 84 GLN A N 1
ATOM 688 C CA . GLN A 1 84 ? -3.165 -5.456 -4.774 1.00 98.50 84 GLN A CA 1
ATOM 689 C C . GLN A 1 84 ? -2.811 -5.098 -6.230 1.00 98.50 84 GLN A C 1
ATOM 691 O O . GLN A 1 84 ? -1.852 -5.674 -6.746 1.00 98.50 84 GLN A O 1
ATOM 696 N N . PRO A 1 85 ? -3.447 -4.103 -6.882 1.00 98.56 85 PRO A N 1
ATOM 697 C CA . PRO A 1 85 ? -3.137 -3.779 -8.278 1.00 98.56 85 PRO A CA 1
ATOM 698 C C . PRO A 1 85 ? -1.671 -3.382 -8.503 1.00 98.56 85 PRO A C 1
ATOM 700 O O . PRO A 1 85 ? -1.077 -3.693 -9.534 1.00 98.56 85 PRO A O 1
ATOM 703 N N . TYR A 1 86 ? -1.061 -2.715 -7.521 1.00 98.50 86 TYR A N 1
ATOM 704 C CA . TYR A 1 86 ? 0.333 -2.279 -7.587 1.00 98.50 86 TYR A CA 1
ATOM 705 C C . TYR A 1 86 ? 1.312 -3.432 -7.354 1.00 98.50 86 TYR A C 1
ATOM 707 O O . TYR A 1 86 ? 2.392 -3.449 -7.945 1.00 98.50 86 TYR A O 1
ATOM 715 N N . VAL A 1 87 ? 0.936 -4.413 -6.529 1.00 98.38 87 VAL A N 1
ATOM 716 C CA . VAL A 1 87 ? 1.707 -5.653 -6.360 1.00 98.38 87 VAL A CA 1
ATOM 717 C C . VAL A 1 87 ? 1.722 -6.435 -7.671 1.00 98.38 87 VAL A C 1
ATOM 719 O O . VAL A 1 87 ? 2.800 -6.768 -8.166 1.00 98.38 87 VAL A O 1
ATOM 722 N N . ASP A 1 88 ? 0.555 -6.636 -8.283 1.00 98.44 88 ASP A N 1
ATOM 723 C CA . ASP A 1 88 ? 0.419 -7.367 -9.548 1.00 98.44 88 ASP A CA 1
ATOM 724 C C . ASP A 1 88 ? 1.204 -6.682 -10.687 1.00 98.44 88 ASP A C 1
ATOM 726 O O . ASP A 1 88 ? 1.867 -7.333 -11.512 1.00 98.44 88 ASP A O 1
ATOM 730 N N . LEU A 1 89 ? 1.181 -5.344 -10.717 1.00 97.62 89 LEU A N 1
ATOM 731 C CA . LEU A 1 89 ? 1.952 -4.552 -11.672 1.00 97.62 89 LEU A CA 1
ATOM 732 C C . LEU A 1 89 ? 3.463 -4.687 -11.437 1.00 97.62 89 LEU A C 1
ATOM 734 O O . LEU A 1 89 ? 4.212 -4.918 -12.390 1.00 97.62 89 LEU A O 1
ATOM 738 N N . LEU A 1 90 ? 3.921 -4.608 -10.183 1.00 97.56 90 LEU A N 1
ATOM 739 C CA . LEU A 1 90 ? 5.334 -4.766 -9.835 1.00 97.56 90 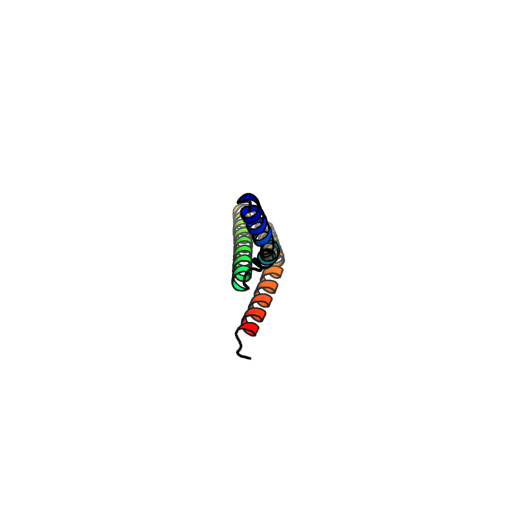LEU A CA 1
ATOM 740 C C . LEU A 1 90 ? 5.870 -6.143 -10.245 1.00 97.56 90 LEU A C 1
ATOM 742 O O . LEU A 1 90 ? 6.975 -6.247 -10.781 1.00 97.56 90 LEU A O 1
ATOM 746 N N . GLU A 1 91 ? 5.095 -7.205 -10.032 1.00 97.50 91 GLU A N 1
ATOM 747 C CA . GLU A 1 91 ? 5.459 -8.545 -10.489 1.00 97.50 91 GLU A CA 1
ATOM 748 C C . GLU A 1 91 ? 5.565 -8.633 -12.012 1.00 97.50 91 GLU A C 1
ATOM 750 O O . GLU A 1 91 ? 6.477 -9.270 -12.547 1.00 97.50 91 GLU A O 1
ATOM 755 N N . THR A 1 92 ? 4.648 -7.979 -12.724 1.00 96.56 92 THR A N 1
ATOM 756 C CA . THR A 1 92 ? 4.666 -7.932 -14.187 1.00 96.56 92 THR A CA 1
ATOM 757 C C . THR A 1 92 ? 5.927 -7.246 -14.702 1.00 96.56 92 THR A C 1
ATOM 759 O O . THR A 1 92 ? 6.596 -7.798 -15.579 1.00 96.56 92 THR A O 1
ATOM 762 N N . LEU A 1 93 ? 6.308 -6.109 -14.116 1.00 94.50 93 LEU A N 1
ATOM 763 C CA . LEU A 1 93 ? 7.539 -5.402 -14.477 1.00 94.50 93 LEU A CA 1
ATOM 764 C C . LEU A 1 93 ? 8.791 -6.225 -14.162 1.00 94.50 93 LEU A C 1
ATOM 766 O O . LEU A 1 93 ? 9.680 -6.328 -15.005 1.00 94.50 93 LEU A O 1
ATOM 770 N N . ARG A 1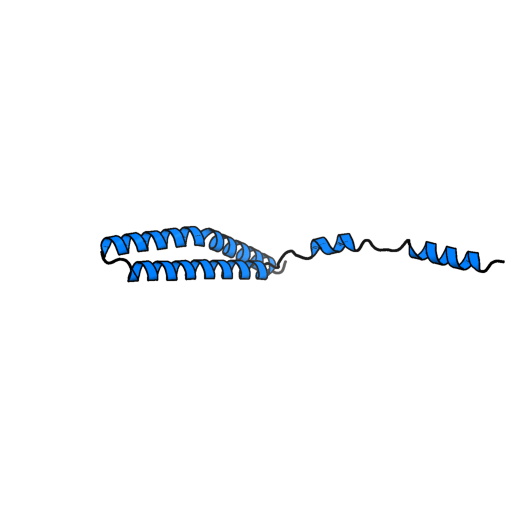 94 ? 8.837 -6.902 -13.007 1.00 94.38 94 ARG A N 1
ATOM 771 C CA . ARG A 1 94 ? 9.945 -7.812 -12.664 1.00 94.38 94 ARG A CA 1
ATOM 772 C C . ARG A 1 94 ? 10.099 -8.925 -13.697 1.00 94.38 94 ARG A C 1
ATOM 774 O O . ARG A 1 94 ? 11.205 -9.182 -14.166 1.00 94.38 94 ARG A O 1
ATOM 781 N N . ARG A 1 95 ? 8.996 -9.559 -14.113 1.00 94.62 95 ARG A N 1
ATOM 782 C CA . ARG A 1 95 ? 9.020 -10.586 -15.171 1.00 94.62 95 ARG A CA 1
ATOM 783 C C . ARG A 1 95 ? 9.546 -10.032 -16.497 1.00 94.62 95 ARG A C 1
ATOM 785 O O . ARG A 1 95 ? 10.296 -10.724 -17.181 1.00 94.62 95 ARG A O 1
ATOM 792 N N . GLN A 1 96 ? 9.170 -8.807 -16.863 1.00 92.44 96 GLN A N 1
ATOM 793 C CA . GLN A 1 96 ? 9.672 -8.151 -18.074 1.00 92.44 96 GLN A CA 1
ATOM 794 C C . GLN A 1 96 ? 11.177 -7.878 -17.990 1.00 92.44 96 GLN A C 1
ATOM 796 O O . GLN A 1 96 ? 11.903 -8.237 -18.916 1.00 92.44 96 GLN A O 1
ATOM 801 N N . GLN A 1 97 ? 11.655 -7.332 -16.870 1.00 89.69 97 GLN A N 1
ATOM 802 C CA . GLN A 1 97 ? 13.078 -7.082 -16.642 1.00 89.69 97 GLN A CA 1
ATOM 803 C C . GLN A 1 97 ? 13.898 -8.377 -16.721 1.00 89.69 97 GLN A C 1
ATOM 805 O O . GLN A 1 97 ? 14.915 -8.423 -17.410 1.00 89.69 97 GLN A O 1
ATOM 810 N N . HIS A 1 98 ? 13.429 -9.458 -16.088 1.00 88.38 98 HIS A N 1
ATOM 811 C CA . HIS A 1 98 ? 14.104 -10.755 -16.157 1.00 88.38 98 HIS A CA 1
ATOM 812 C C . HIS A 1 98 ? 14.221 -11.279 -17.592 1.00 88.38 98 HIS A C 1
ATOM 814 O O . HIS A 1 98 ? 15.292 -11.740 -17.981 1.00 88.38 98 HIS A O 1
ATOM 820 N N . ARG A 1 99 ? 13.165 -11.158 -18.407 1.00 88.50 99 ARG A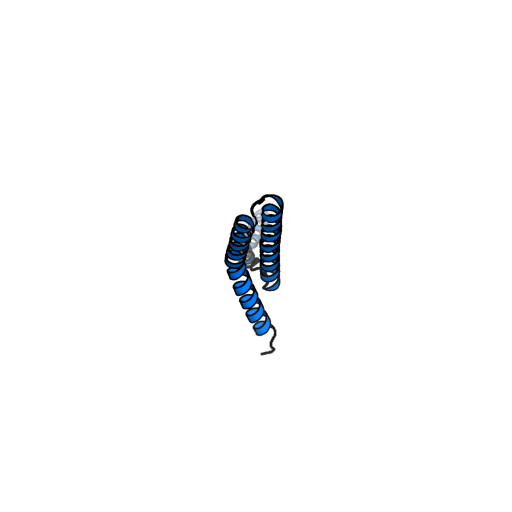 N 1
ATOM 821 C CA . ARG A 1 99 ? 13.211 -11.558 -19.825 1.00 88.50 99 ARG A CA 1
ATOM 822 C C . ARG A 1 99 ? 14.225 -10.749 -20.632 1.00 88.50 99 ARG A C 1
ATOM 824 O O . ARG A 1 99 ? 14.878 -11.317 -21.494 1.00 88.50 99 ARG A O 1
ATOM 831 N N . GLN A 1 100 ? 14.365 -9.453 -20.352 1.00 83.12 100 GLN A N 1
ATOM 832 C CA . GLN A 1 100 ? 15.330 -8.585 -21.039 1.00 83.12 100 GLN A CA 1
ATOM 833 C C . GLN A 1 100 ? 16.785 -8.839 -20.616 1.00 83.12 100 GLN A C 1
ATOM 835 O O . GLN A 1 100 ? 17.699 -8.518 -21.366 1.00 83.12 100 GLN A O 1
ATOM 840 N N . SER A 1 101 ? 17.003 -9.406 -19.426 1.00 75.94 101 SER A N 1
ATOM 841 C CA . SER A 1 101 ? 18.342 -9.710 -18.902 1.00 75.94 101 SER A CA 1
ATOM 842 C C . SER A 1 101 ? 18.951 -11.028 -19.401 1.00 75.94 101 SER A C 1
ATOM 844 O O . SER A 1 101 ? 20.132 -11.272 -19.159 1.00 75.94 101 SER A O 1
ATOM 846 N N . LEU A 1 102 ? 18.175 -11.887 -20.073 1.00 69.69 102 LEU A N 1
ATOM 847 C CA . LEU A 1 102 ? 18.681 -13.149 -20.618 1.00 69.69 102 LEU A CA 1
ATOM 848 C C . LEU A 1 102 ? 19.414 -12.893 -21.949 1.00 69.69 102 LEU A C 1
ATOM 850 O O . LEU A 1 102 ? 18.857 -12.206 -22.808 1.00 69.69 102 LEU A O 1
ATOM 854 N N . PRO A 1 103 ? 20.634 -13.429 -22.151 1.00 57.12 103 PRO A N 1
ATOM 855 C CA . PRO A 1 103 ? 21.291 -13.367 -23.452 1.00 57.12 103 PRO A CA 1
ATOM 856 C C . PRO A 1 103 ? 20.490 -14.191 -24.473 1.00 57.12 103 PRO A C 1
ATOM 858 O O . PRO A 1 103 ? 20.017 -15.281 -24.144 1.00 57.12 103 PRO A O 1
ATOM 861 N N . ALA A 1 104 ? 20.306 -13.624 -25.670 1.00 57.81 104 ALA A N 1
ATOM 862 C CA . ALA A 1 104 ? 19.598 -14.246 -26.792 1.00 57.81 104 ALA A CA 1
ATOM 863 C C . ALA A 1 104 ? 20.319 -15.488 -27.334 1.00 57.81 104 ALA A C 1
ATOM 865 O O . ALA A 1 104 ? 21.573 -15.496 -27.312 1.00 57.81 104 ALA A O 1
#